Protein AF-0000000067868460 (afdb_homodimer)

Radius of gyration: 20.47 Å; Cα contacts (8 Å, |Δi|>4): 185; chains: 2; bounding box: 35×65×35 Å

pLDDT: mean 89.03, std 10.51, range [50.59, 97.81]

Sequence (168 aa):
MKSDLLSIPGIGRTFVKDFARIGIHSISDLVGQDPSALYQSLCEVNAAEAHATSKNYLYVFRMAVYYANGGRDSTKLKWHVWKDMKSDLLSIPGIGRTFVKDFARIGIHSISDLVGQDPSALYQSLCEVNAAEAHATSKNYLYVFRMAVYYANGGRDSTKLKWHVWKD

Foldseek 3Di:
DDQQQCVDPPDDPVNCVLLVLLPDRHPVVPPPDDPVVSVVSSVVSVVVVVCVVPVLVVLVVVLVVCVVVPHDPPVSNDSVVSPD/DDQQQCVDPPDDPVNCVLLVLLPDRHPVSPPPDDPVVSVVSSVVSVVVVVCVVPVLVVLVVVLVVCVVVPHDPPVSNDSVVSPD

Nearest PDB structures (foldseek):
  4f93-assembly1_B  TM=7.916E-01  e=2.821E+00  Homo sapiens
  5v90-assembly2_A  TM=2.943E-01  e=8.681E+00  Homo sapiens
  4f93-assembly1_B  TM=7.921E-01  e=3.878E+00  Homo sapiens

InterPro domains:
  IPR021725 Pathogenicity locus [PF11731] (4-84)

Secondary structure (DSSP, 8-state):
---GGGGSTT--HHHHHHHHHTT--SGGGGTT--HHHHHHHHHHHHHHHHHHT-THHHHHHHHHHHHHTT---GGGSSGGGG--/---GGGGSTT--HHHHHHHHHTT--SGGGGTT--HHHHHHHHHHHHHHHHHHT-THHHHHHHHHHHHHTT---GGGSSGGGG--

Organism: Synechococcus elongatus (strain ATCC 33912 / PCC 7942 / FACHB-805) (NCBI:txid1140)

Solvent-accessible surface area (backbone atoms only — not comparable to full-atom values): 9337 Å² total; per-residue (Å²): 131,82,54,65,44,56,72,42,71,91,37,46,70,69,51,50,56,55,36,45,76,67,72,34,70,38,46,76,64,32,41,88,54,55,32,67,57,54,39,50,49,46,50,50,54,47,47,54,57,46,52,72,61,30,81,62,45,39,19,41,35,45,29,50,26,41,40,42,66,67,50,76,56,72,78,53,55,36,40,75,68,54,53,130,132,84,56,66,44,55,71,42,72,90,37,46,70,69,51,51,56,55,36,44,77,66,72,32,70,40,47,74,63,32,42,88,54,53,32,68,57,54,39,49,50,46,49,49,54,46,48,52,58,44,51,72,59,32,82,61,43,40,18,40,33,44,31,49,26,40,42,44,67,66,50,73,57,73,79,54,54,36,39,73,69,55,54,129

Structure (mmCIF, N/CA/C/O backbone):
data_AF-0000000067868460-model_v1
#
loop_
_entity.id
_entity.type
_entity.pdbx_description
1 polymer 'Pathogenicity locus'
#
loop_
_atom_site.group_PDB
_atom_site.id
_atom_site.type_symbol
_atom_site.label_atom_id
_atom_site.label_alt_id
_atom_site.label_comp_id
_atom_site.label_asym_id
_atom_site.label_entity_id
_atom_site.label_seq_id
_atom_site.pdbx_PDB_ins_code
_atom_site.Cartn_x
_atom_site.Cartn_y
_atom_site.Cartn_z
_atom_site.occupancy
_atom_site.B_iso_or_equiv
_atom_site.auth_seq_id
_atom_site.auth_comp_id
_atom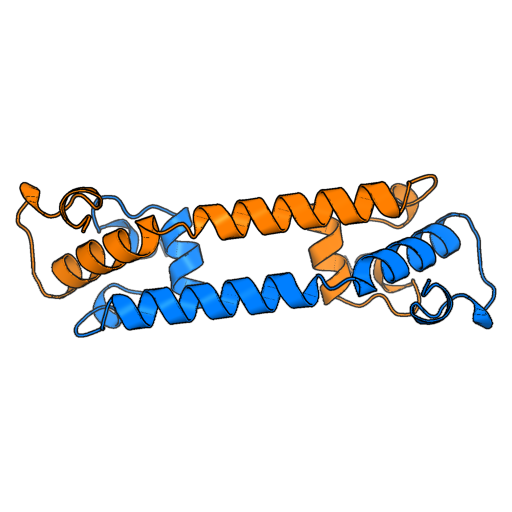_site.auth_asym_id
_atom_site.auth_atom_id
_atom_site.pdbx_PDB_model_num
ATOM 1 N N . MET A 1 1 ? -19.938 9.461 6.559 1 50.59 1 MET A N 1
ATOM 2 C CA . MET A 1 1 ? -19.688 10.891 6.762 1 50.59 1 MET A CA 1
ATOM 3 C C . MET A 1 1 ? -18.375 11.312 6.098 1 50.59 1 MET A C 1
ATOM 5 O O . MET A 1 1 ? -17.406 10.555 6.09 1 50.59 1 MET A O 1
ATOM 9 N N . LYS A 1 2 ? -18.328 12.352 5.262 1 70.38 2 LYS A N 1
ATOM 10 C CA . LYS A 1 2 ? -17.141 12.812 4.555 1 70.38 2 LYS A CA 1
ATOM 11 C C . LYS A 1 2 ? -16.078 13.328 5.527 1 70.38 2 LYS A C 1
ATOM 13 O O . LYS A 1 2 ? -16.406 14.031 6.488 1 70.38 2 LYS A O 1
ATOM 18 N N . SER A 1 3 ? -14.852 12.859 5.543 1 86.12 3 SER A N 1
ATOM 19 C CA . SER A 1 3 ? -13.766 13.258 6.434 1 86.12 3 SER A CA 1
ATOM 20 C C . SER A 1 3 ? -13.531 14.766 6.387 1 86.12 3 SER A C 1
ATOM 22 O O . SER A 1 3 ? -13.523 15.359 5.309 1 86.12 3 SER A O 1
ATOM 24 N N . ASP A 1 4 ? -13.57 15.477 7.641 1 95.25 4 ASP A N 1
ATOM 25 C CA . ASP A 1 4 ? -13.297 16.906 7.703 1 95.25 4 ASP A CA 1
ATOM 26 C C . ASP A 1 4 ? -11.93 17.234 7.102 1 95.25 4 ASP A C 1
ATOM 28 O O . ASP A 1 4 ? -11.633 18.391 6.816 1 95.25 4 ASP A O 1
ATOM 32 N N . LEU A 1 5 ? -11.125 16.25 6.926 1 95.75 5 LEU A N 1
ATOM 33 C CA . LEU A 1 5 ? -9.812 16.438 6.312 1 95.75 5 LEU A CA 1
ATOM 34 C C . LEU A 1 5 ? -9.953 17 4.898 1 95.75 5 LEU A C 1
ATOM 36 O O . LEU A 1 5 ? -9.07 17.703 4.414 1 95.75 5 LEU A O 1
ATOM 40 N N . LEU A 1 6 ? -11.055 16.797 4.27 1 95.44 6 LEU A N 1
ATOM 41 C CA . LEU A 1 6 ? -11.297 17.219 2.896 1 95.44 6 LEU A CA 1
ATOM 42 C C . LEU A 1 6 ? -11.477 18.734 2.816 1 95.44 6 LEU A C 1
ATOM 44 O O . LEU A 1 6 ? -11.43 19.312 1.729 1 95.44 6 LEU A O 1
ATOM 48 N N . SER A 1 7 ? -11.664 19.328 3.939 1 94.38 7 SER A N 1
ATOM 49 C CA . SER A 1 7 ? -11.812 20.781 3.965 1 94.38 7 SER A CA 1
ATOM 50 C C . SER A 1 7 ? -10.469 21.484 3.822 1 94.38 7 SER A C 1
ATOM 52 O O . SER A 1 7 ? -10.406 22.688 3.545 1 94.38 7 SER A O 1
ATOM 54 N N . ILE A 1 8 ? -9.398 20.797 4.121 1 94.38 8 ILE A N 1
ATOM 55 C CA . ILE A 1 8 ? -8.07 21.375 3.955 1 94.38 8 ILE A CA 1
ATOM 56 C C . ILE A 1 8 ? -7.746 21.5 2.467 1 94.38 8 ILE A C 1
ATOM 58 O O . ILE A 1 8 ? -7.805 20.516 1.723 1 94.38 8 ILE A O 1
ATOM 62 N N . PRO A 1 9 ? -7.402 22.688 2.105 1 92.56 9 PRO A N 1
ATOM 63 C CA . PRO A 1 9 ? -7.051 22.859 0.694 1 92.56 9 PRO A CA 1
ATOM 64 C C . PRO A 1 9 ? -5.926 21.922 0.249 1 92.56 9 PRO A C 1
ATOM 66 O O . PRO A 1 9 ? -4.914 21.797 0.945 1 92.56 9 PRO A O 1
ATOM 69 N N . GLY A 1 10 ? -6.176 21.25 -0.882 1 89.25 10 GLY A N 1
ATOM 70 C CA . GLY A 1 10 ? -5.137 20.391 -1.435 1 89.25 10 GLY A CA 1
ATOM 71 C C . GLY A 1 10 ? -5.211 18.953 -0.933 1 89.25 10 GLY A C 1
ATOM 72 O O . GLY A 1 10 ? -4.523 18.078 -1.451 1 89.25 10 GLY A O 1
ATOM 73 N N . ILE A 1 11 ? -5.941 18.781 0.1 1 93.19 11 ILE A N 1
ATOM 74 C CA . ILE A 1 11 ? -6.098 17.422 0.636 1 93.19 11 ILE A CA 1
ATOM 75 C C . ILE A 1 11 ? -7.328 16.766 0.016 1 93.19 11 ILE A C 1
ATOM 77 O O . ILE A 1 11 ? -8.461 17.172 0.275 1 93.19 11 ILE A O 1
ATOM 81 N N . GLY A 1 12 ? -7.047 15.859 -0.786 1 90.69 12 GLY A N 1
ATOM 82 C CA . GLY A 1 12 ? -8.117 15.086 -1.382 1 90.69 12 GLY A CA 1
ATOM 83 C C . GLY A 1 12 ? -8.281 13.711 -0.762 1 90.69 12 GLY A C 1
ATOM 84 O O . GLY A 1 12 ? -7.668 13.414 0.268 1 90.69 12 GLY A O 1
ATOM 85 N N . ARG A 1 13 ? -9.023 12.883 -1.446 1 89.94 13 ARG A N 1
ATOM 86 C CA . ARG A 1 13 ? -9.391 11.57 -0.94 1 89.94 13 ARG A CA 1
ATOM 87 C C . ARG A 1 13 ? -8.164 10.672 -0.795 1 89.94 13 ARG A C 1
ATOM 89 O O . ARG A 1 13 ? -8.07 9.883 0.147 1 89.94 13 ARG A O 1
ATOM 96 N N . THR A 1 14 ? -7.23 10.844 -1.686 1 84.5 14 THR A N 1
ATOM 97 C CA . THR A 1 14 ? -6.012 10.047 -1.646 1 84.5 14 THR A CA 1
ATOM 98 C C . THR A 1 14 ? -5.238 10.305 -0.356 1 84.5 14 THR A C 1
ATOM 100 O O . THR A 1 14 ? -4.82 9.359 0.321 1 84.5 14 THR A O 1
ATOM 103 N N . PHE A 1 15 ? -5.148 11.562 -0.029 1 89.19 15 PHE A N 1
ATOM 104 C CA . PHE A 1 15 ? -4.426 11.922 1.187 1 89.19 15 PHE A CA 1
ATOM 105 C C . PHE A 1 15 ? -5.184 11.461 2.424 1 89.19 15 PHE A C 1
ATOM 107 O O . PHE A 1 15 ? -4.582 10.977 3.387 1 89.19 15 PHE A O 1
ATOM 114 N N . VAL A 1 16 ? -6.484 11.539 2.299 1 91.44 16 VAL A N 1
ATOM 115 C CA . VAL A 1 16 ? -7.316 11.125 3.428 1 91.44 16 VAL A CA 1
ATOM 116 C C . VAL A 1 16 ? -7.109 9.633 3.701 1 91.44 16 VAL A C 1
ATOM 118 O O . VAL A 1 16 ? -6.961 9.227 4.855 1 91.44 16 VAL A O 1
ATOM 121 N N . LYS A 1 17 ? -7.027 8.883 2.732 1 88.38 17 LYS A N 1
ATOM 122 C CA . LYS A 1 17 ? -6.785 7.449 2.879 1 88.38 17 LYS A CA 1
ATOM 123 C C . LYS A 1 17 ? -5.406 7.188 3.48 1 88.38 17 LYS A C 1
ATOM 125 O O . LYS A 1 17 ? -5.266 6.363 4.387 1 88.38 17 LYS A O 1
ATOM 130 N N . ASP A 1 18 ? -4.438 7.918 3.02 1 87.38 18 ASP A N 1
ATOM 131 C CA . ASP A 1 18 ? -3.074 7.727 3.508 1 87.38 18 ASP A CA 1
ATOM 132 C C . ASP A 1 18 ? -2.947 8.164 4.965 1 87.38 18 ASP A C 1
ATOM 134 O O . ASP A 1 18 ? -2.271 7.512 5.762 1 87.38 18 ASP A O 1
ATOM 138 N N . PHE A 1 19 ? -3.629 9.25 5.262 1 92.94 19 PHE A N 1
ATOM 139 C CA . PHE A 1 19 ? -3.623 9.742 6.633 1 92.94 19 PHE A CA 1
ATOM 140 C C . PHE A 1 19 ? -4.23 8.711 7.578 1 92.94 19 PHE A C 1
ATOM 142 O O . PHE A 1 19 ? -3.711 8.477 8.672 1 92.94 19 PHE A O 1
ATOM 149 N N . ALA A 1 20 ? -5.234 8.031 7.121 1 93.5 20 ALA A N 1
ATOM 150 C CA . ALA A 1 20 ? -5.914 7.039 7.945 1 93.5 20 ALA A CA 1
ATOM 151 C C . ALA A 1 20 ? -4.984 5.883 8.289 1 93.5 20 ALA A C 1
ATOM 153 O O . ALA A 1 20 ? -5.074 5.305 9.375 1 93.5 20 ALA A O 1
ATOM 154 N N . ARG A 1 21 ? -4.078 5.609 7.441 1 88.19 21 ARG A N 1
ATOM 155 C CA . ARG A 1 21 ? -3.16 4.496 7.652 1 88.19 21 ARG A CA 1
ATOM 156 C C . ARG A 1 21 ? -2.215 4.777 8.812 1 88.19 21 ARG A C 1
ATOM 158 O O . ARG A 1 21 ? -1.635 3.852 9.391 1 88.19 21 ARG A O 1
ATOM 165 N N . ILE A 1 22 ? -2.09 6.023 9.078 1 93.44 22 ILE A N 1
ATOM 166 C CA . ILE A 1 22 ? -1.196 6.355 10.188 1 93.44 22 ILE A CA 1
ATOM 167 C C . ILE A 1 22 ? -2.004 6.934 11.344 1 93.44 22 ILE A C 1
ATOM 169 O O . ILE A 1 22 ? -1.458 7.637 12.195 1 93.44 22 ILE A O 1
ATOM 173 N N . GLY A 1 23 ? -3.271 6.758 11.312 1 95.75 23 GLY A N 1
ATOM 174 C CA . GLY A 1 23 ? -4.102 7.051 12.469 1 95.75 23 GLY A CA 1
ATOM 175 C C . GLY A 1 23 ? -4.68 8.453 12.453 1 95.75 23 GLY A C 1
ATOM 176 O O . GLY A 1 23 ? -5.148 8.945 13.484 1 95.75 23 GLY A O 1
ATOM 177 N N . ILE A 1 24 ? -4.602 9.156 11.359 1 97 24 ILE A N 1
ATOM 178 C CA . ILE A 1 24 ? -5.172 10.492 11.242 1 97 24 ILE A CA 1
ATOM 179 C C . ILE A 1 24 ? -6.527 10.414 10.547 1 97 24 ILE A C 1
ATOM 181 O O . ILE A 1 24 ? -6.613 10.062 9.367 1 97 24 ILE A O 1
ATOM 185 N N . HIS A 1 25 ? -7.594 10.844 11.273 1 97 25 HIS A N 1
ATOM 186 C CA . HIS A 1 25 ? -8.938 10.703 10.727 1 97 25 HIS A CA 1
ATOM 187 C C . HIS A 1 25 ? -9.656 12.047 10.664 1 97 25 HIS A C 1
ATOM 189 O O . HIS A 1 25 ? -10.68 12.172 10 1 97 25 HIS A O 1
ATOM 195 N N . SER A 1 26 ? -9.047 13.023 11.406 1 97 26 SER A N 1
ATOM 196 C CA . SER A 1 26 ? -9.641 14.352 11.477 1 97 26 SER A CA 1
ATOM 197 C C . SER A 1 26 ? -8.578 15.43 11.586 1 97 26 SER A C 1
ATOM 199 O O . SER A 1 26 ? -7.406 15.133 11.844 1 97 26 SER A O 1
ATOM 201 N N . ILE A 1 27 ? -9.062 16.672 11.391 1 97.31 27 ILE A N 1
ATOM 202 C CA . ILE A 1 27 ? -8.172 17.812 11.516 1 97.31 27 ILE A CA 1
ATOM 203 C C . ILE A 1 27 ? -7.621 17.891 12.938 1 97.31 27 ILE A C 1
ATOM 205 O O . ILE A 1 27 ? -6.457 18.219 13.148 1 97.31 27 ILE A O 1
ATOM 209 N N . SER A 1 28 ? -8.391 17.547 13.898 1 97.44 28 SER A N 1
ATOM 210 C CA . SER A 1 28 ? -7.969 17.578 15.289 1 97.44 28 SER A CA 1
ATOM 211 C C . SER A 1 28 ? -6.777 16.656 15.531 1 97.44 28 SER A C 1
ATOM 213 O O . SER A 1 28 ? -5.934 16.938 16.391 1 97.44 28 SER A O 1
ATOM 215 N N . ASP A 1 29 ? -6.676 15.586 14.773 1 97.69 29 ASP A N 1
ATOM 216 C CA . ASP A 1 29 ? -5.582 14.633 14.922 1 97.69 29 ASP A CA 1
ATOM 217 C C . ASP A 1 29 ? -4.262 15.234 14.445 1 97.69 29 ASP A C 1
ATOM 219 O O . ASP A 1 29 ? -3.186 14.734 14.781 1 97.69 29 ASP A O 1
ATOM 223 N N . LEU A 1 30 ? -4.305 16.266 13.664 1 97.81 30 LEU A N 1
ATOM 224 C CA . LEU A 1 30 ? -3.125 16.875 13.07 1 97.81 30 LEU A CA 1
ATOM 225 C C . LEU A 1 30 ? -2.572 17.969 13.969 1 97.81 30 LEU A C 1
ATOM 227 O O . LEU A 1 30 ? -1.425 18.391 13.805 1 97.81 30 LEU A O 1
ATOM 231 N N . VAL A 1 31 ? -3.422 18.531 14.859 1 97.75 31 VAL A N 1
ATOM 232 C CA . VAL A 1 31 ? -3.035 19.672 15.68 1 97.75 31 VAL A CA 1
ATOM 233 C C . VAL A 1 31 ? -1.82 19.312 16.531 1 97.75 31 VAL A C 1
ATOM 235 O O . VAL A 1 31 ? -1.822 18.281 17.219 1 97.75 31 VAL A O 1
ATOM 238 N N . GLY A 1 32 ? -0.809 20.047 16.453 1 97.19 32 GLY A N 1
ATOM 239 C CA . GLY A 1 32 ? 0.367 19.891 17.297 1 97.19 32 GLY A CA 1
ATOM 240 C C . GLY A 1 32 ? 1.28 18.766 16.844 1 97.19 32 GLY A C 1
ATOM 241 O O . GLY A 1 32 ? 2.303 18.5 17.469 1 97.19 32 GLY A O 1
ATOM 242 N N . GLN A 1 33 ? 0.947 18.125 15.781 1 97.38 33 GLN A N 1
ATOM 243 C CA . GLN A 1 33 ? 1.773 17.031 15.289 1 97.38 33 GLN A CA 1
ATOM 244 C C . GLN A 1 33 ? 3.023 17.547 14.586 1 97.38 33 GLN A C 1
ATOM 246 O O . GLN A 1 33 ? 3.051 18.688 14.125 1 97.3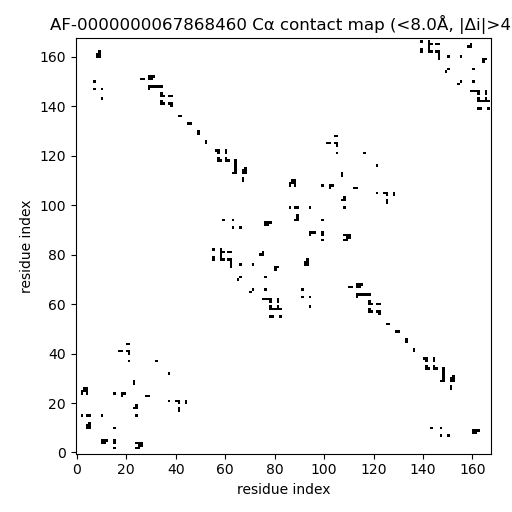8 33 GLN A O 1
ATOM 251 N N . ASP A 1 34 ? 4.039 16.672 14.602 1 97.31 34 ASP A N 1
ATOM 252 C CA . ASP A 1 34 ? 5.262 16.922 13.852 1 97.31 34 ASP A CA 1
ATOM 253 C C . ASP A 1 34 ? 5.168 16.344 12.438 1 97.31 34 ASP A C 1
ATOM 255 O O . ASP A 1 34 ? 5.125 15.125 12.266 1 97.31 34 ASP A O 1
ATOM 259 N N . PRO A 1 35 ? 5.227 17.234 11.469 1 95.38 35 PRO A N 1
ATOM 260 C CA . PRO A 1 35 ? 5.082 16.75 10.094 1 95.38 35 PRO A CA 1
ATOM 261 C C . PRO A 1 35 ? 6.125 15.695 9.727 1 95.38 35 PRO A C 1
ATOM 263 O O . PRO A 1 35 ? 5.82 14.742 9 1 95.38 35 PRO A O 1
ATOM 266 N N . SER A 1 36 ? 7.367 15.891 10.234 1 93.12 36 SER A N 1
ATOM 267 C CA . SER A 1 36 ? 8.422 14.93 9.938 1 93.12 36 SER A CA 1
ATOM 268 C C . SER A 1 36 ? 8.109 13.562 10.539 1 93.12 36 SER A C 1
ATOM 270 O O . SER A 1 36 ? 8.352 12.531 9.906 1 93.12 36 SER A O 1
ATOM 272 N N . ALA A 1 37 ? 7.586 13.586 11.648 1 95 37 ALA A N 1
ATOM 273 C CA . ALA A 1 37 ? 7.215 12.336 12.305 1 95 37 ALA A CA 1
ATOM 274 C C . ALA A 1 37 ? 6.078 11.641 11.562 1 95 37 ALA A C 1
ATOM 276 O O . ALA A 1 37 ? 6.086 10.414 11.406 1 95 37 ALA A O 1
ATOM 277 N N . LEU A 1 38 ? 5.102 12.414 11.18 1 94.44 38 LEU A N 1
ATOM 278 C CA . LEU A 1 38 ? 3.982 11.867 10.414 1 94.44 38 LEU A CA 1
ATOM 279 C C . LEU A 1 38 ? 4.469 11.234 9.117 1 94.44 38 LEU A C 1
ATOM 281 O O . LEU A 1 38 ? 4.062 10.125 8.766 1 94.44 38 LEU A O 1
ATOM 285 N N . TY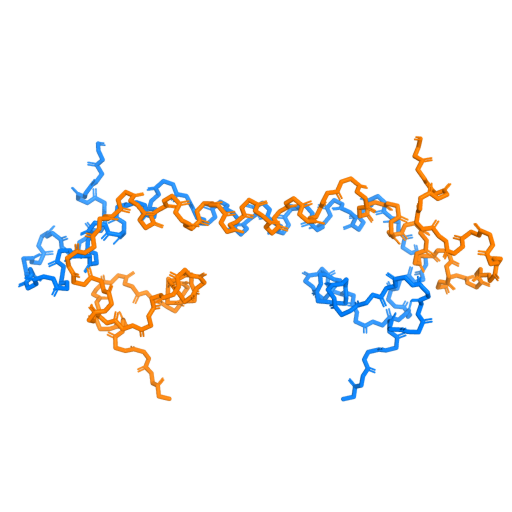R A 1 39 ? 5.34 11.961 8.398 1 91.56 39 TYR A N 1
ATOM 286 C CA . TYR A 1 39 ? 5.906 11.469 7.148 1 91.56 39 TYR A CA 1
ATOM 287 C C . TYR A 1 39 ? 6.664 10.164 7.367 1 91.56 39 TYR A C 1
ATOM 289 O O . TYR A 1 39 ? 6.504 9.203 6.602 1 91.56 39 TYR A O 1
ATOM 297 N N . GLN A 1 40 ? 7.43 10.117 8.422 1 89.5 40 GLN A N 1
ATOM 298 C CA . GLN A 1 40 ? 8.195 8.906 8.727 1 89.5 40 GLN A CA 1
ATOM 299 C C . GLN A 1 40 ? 7.27 7.73 9.016 1 89.5 40 GLN A C 1
ATOM 301 O O . GLN A 1 40 ? 7.523 6.609 8.578 1 89.5 40 GLN A O 1
ATOM 306 N N . SER A 1 41 ? 6.246 8.008 9.797 1 90.69 41 SER A N 1
ATOM 307 C CA . SER A 1 41 ? 5.277 6.957 10.102 1 90.69 41 SER A CA 1
ATOM 308 C C . SER A 1 41 ? 4.664 6.383 8.828 1 90.69 41 SER A C 1
ATOM 310 O O . SER A 1 41 ? 4.516 5.168 8.703 1 90.69 41 SER A O 1
ATOM 312 N N . LEU A 1 42 ? 4.332 7.266 7.902 1 89.06 42 LEU A N 1
ATOM 313 C CA . LEU A 1 42 ? 3.74 6.82 6.648 1 89.06 42 LEU A CA 1
ATOM 314 C C . LEU A 1 42 ? 4.73 5.98 5.848 1 89.06 42 LEU A C 1
ATOM 316 O O . LEU A 1 42 ? 4.355 4.953 5.273 1 89.06 42 LEU A O 1
ATOM 320 N N . CYS A 1 43 ? 5.988 6.418 5.84 1 83.75 43 CYS A N 1
ATOM 321 C CA . CYS A 1 43 ? 7.027 5.664 5.152 1 83.75 43 CYS A CA 1
ATOM 322 C C . CYS A 1 43 ? 7.172 4.266 5.738 1 83.75 43 CYS A C 1
ATOM 324 O O . CYS A 1 43 ? 7.348 3.295 5.004 1 83.75 43 CYS A O 1
ATOM 326 N N . GLU A 1 44 ? 7.129 4.188 6.949 1 84 44 GLU A N 1
ATOM 327 C CA . GLU A 1 44 ? 7.273 2.902 7.625 1 84 44 GLU A CA 1
ATOM 328 C C . GLU A 1 44 ? 6.117 1.966 7.281 1 84 44 GLU A C 1
ATOM 330 O O . GLU A 1 44 ? 6.328 0.774 7.047 1 84 44 GLU A O 1
ATOM 335 N N . VAL A 1 45 ? 4.957 2.516 7.344 1 82.12 45 VAL A N 1
ATOM 336 C CA . VAL A 1 45 ? 3.785 1.713 7.012 1 82.12 45 VAL A CA 1
ATOM 337 C C . VAL A 1 45 ? 3.893 1.214 5.57 1 82.12 45 VAL A C 1
ATOM 339 O O . VAL A 1 45 ? 3.617 0.045 5.293 1 82.12 45 VAL A O 1
ATOM 342 N N . ASN A 1 46 ? 4.328 2.121 4.672 1 79.12 46 ASN A N 1
ATOM 343 C CA . ASN A 1 46 ? 4.512 1.741 3.273 1 79.12 46 ASN A CA 1
ATOM 344 C C . ASN A 1 46 ? 5.547 0.627 3.129 1 79.12 46 ASN A C 1
ATOM 346 O O . ASN A 1 46 ? 5.344 -0.317 2.365 1 79.12 46 ASN A O 1
ATOM 350 N N . ALA A 1 47 ? 6.648 0.841 3.818 1 74.31 47 ALA A N 1
ATOM 351 C CA . ALA A 1 47 ? 7.73 -0.139 3.76 1 74.31 47 ALA A CA 1
ATOM 352 C C . ALA A 1 47 ? 7.27 -1.497 4.281 1 74.31 47 ALA A C 1
ATOM 354 O O . ALA A 1 47 ? 7.613 -2.537 3.715 1 74.31 47 ALA A O 1
ATOM 355 N N . ALA A 1 48 ? 6.551 -1.487 5.293 1 73.12 48 ALA A N 1
ATOM 356 C CA . ALA A 1 48 ? 6.047 -2.723 5.883 1 73.12 48 ALA A CA 1
ATOM 357 C C . ALA A 1 48 ? 5.117 -3.453 4.918 1 73.12 48 ALA A C 1
ATOM 359 O O . ALA A 1 48 ? 5.184 -4.68 4.793 1 73.12 48 ALA A O 1
ATOM 360 N N . GLU A 1 49 ? 4.363 -2.73 4.273 1 69.75 49 GLU A N 1
ATOM 361 C CA . GLU A 1 49 ? 3.441 -3.326 3.311 1 69.75 49 GLU A CA 1
ATOM 362 C C . GLU A 1 49 ? 4.191 -3.889 2.105 1 69.75 49 GLU A C 1
ATOM 364 O O . GLU A 1 49 ? 3.834 -4.949 1.585 1 69.75 49 GLU A O 1
ATOM 369 N N . ALA A 1 50 ? 5.207 -3.068 1.706 1 67 50 ALA A N 1
ATOM 370 C CA . ALA A 1 50 ? 6.035 -3.516 0.587 1 67 50 ALA A CA 1
ATOM 371 C C . ALA A 1 50 ? 6.809 -4.777 0.947 1 67 50 ALA A C 1
ATOM 373 O O . ALA A 1 50 ? 6.957 -5.68 0.119 1 67 50 ALA A O 1
ATOM 374 N N . HIS A 1 51 ? 7.438 -4.762 2.078 1 61.84 51 HIS A N 1
ATOM 375 C CA . HIS A 1 51 ? 8.188 -5.926 2.539 1 61.84 51 HIS A CA 1
ATOM 376 C C . HIS A 1 51 ? 7.309 -7.168 2.578 1 61.84 51 HIS A C 1
ATOM 378 O O . HIS A 1 51 ? 7.785 -8.281 2.318 1 61.84 51 HIS A O 1
ATOM 384 N N . ALA A 1 52 ? 6.199 -6.922 3.033 1 56.38 52 ALA A N 1
ATOM 385 C CA . ALA A 1 52 ? 5.336 -8.102 3.051 1 56.38 52 ALA A CA 1
ATOM 386 C C . ALA A 1 52 ? 5.223 -8.719 1.66 1 56.38 52 ALA A C 1
ATOM 388 O O . ALA A 1 52 ? 4.988 -9.922 1.525 1 56.38 52 ALA A O 1
ATOM 389 N N . THR A 1 53 ? 5.445 -7.742 0.632 1 60.16 53 THR A N 1
ATOM 390 C CA . THR A 1 53 ? 5.516 -8.281 -0.722 1 60.16 53 THR A CA 1
ATOM 391 C C . THR A 1 53 ? 6.918 -8.805 -1.022 1 60.16 53 THR A C 1
ATOM 393 O O . THR A 1 53 ? 7.438 -8.609 -2.125 1 60.16 53 THR A O 1
ATOM 396 N N . SER A 1 54 ? 7.559 -9.352 -0.141 1 67 54 SER A N 1
ATOM 397 C CA . SER A 1 54 ? 8.875 -9.977 -0.128 1 67 54 SER A CA 1
ATOM 398 C C . SER A 1 54 ? 9.016 -10.992 -1.253 1 67 54 SER A C 1
ATOM 400 O O . SER A 1 54 ? 8.023 -11.375 -1.876 1 67 54 SER A O 1
ATOM 402 N N . LYS A 1 55 ? 10.359 -11.367 -1.643 1 70.44 55 LYS A N 1
ATOM 403 C CA . LYS A 1 55 ? 10.734 -12.398 -2.604 1 70.44 55 LYS A CA 1
ATOM 404 C C . LYS A 1 55 ? 9.898 -13.664 -2.408 1 70.44 55 LYS A C 1
ATOM 406 O O . LYS A 1 55 ? 9.656 -14.406 -3.361 1 70.44 55 LYS A O 1
ATOM 411 N N . ASN A 1 56 ? 9.227 -13.633 -1.279 1 83 56 ASN A N 1
ATOM 412 C CA . ASN A 1 56 ? 8.469 -14.852 -1.028 1 83 56 ASN A CA 1
ATOM 413 C C . ASN A 1 56 ? 7.184 -14.891 -1.857 1 83 56 ASN A C 1
ATOM 415 O O . ASN A 1 56 ? 6.613 -15.961 -2.074 1 83 56 ASN A O 1
ATOM 419 N N . TYR A 1 57 ? 6.918 -13.727 -2.438 1 89.44 57 TYR A N 1
ATOM 420 C CA . TYR A 1 57 ? 5.68 -13.664 -3.211 1 89.44 57 TYR A CA 1
ATOM 421 C C . TYR A 1 57 ? 5.84 -14.383 -4.547 1 89.44 57 TYR A C 1
ATOM 423 O O . TYR A 1 57 ? 4.883 -14.977 -5.059 1 89.44 57 TYR A O 1
ATOM 431 N N . LEU A 1 58 ? 7.059 -14.281 -5.02 1 90.56 58 LEU A N 1
ATOM 432 C CA . LEU A 1 58 ? 7.301 -15.047 -6.242 1 90.56 58 LEU A CA 1
ATOM 433 C C . LEU A 1 58 ? 7.023 -16.531 -6.023 1 90.56 58 LEU A C 1
ATOM 435 O O . LEU A 1 58 ? 6.336 -17.156 -6.828 1 90.56 58 LEU A O 1
ATOM 439 N N . TYR A 1 59 ? 7.438 -17.031 -4.953 1 93.31 59 TYR A N 1
ATOM 440 C CA . TYR A 1 59 ? 7.273 -18.453 -4.645 1 93.31 59 TYR A CA 1
ATOM 441 C C . TYR A 1 59 ? 5.812 -18.781 -4.367 1 93.31 59 TYR A 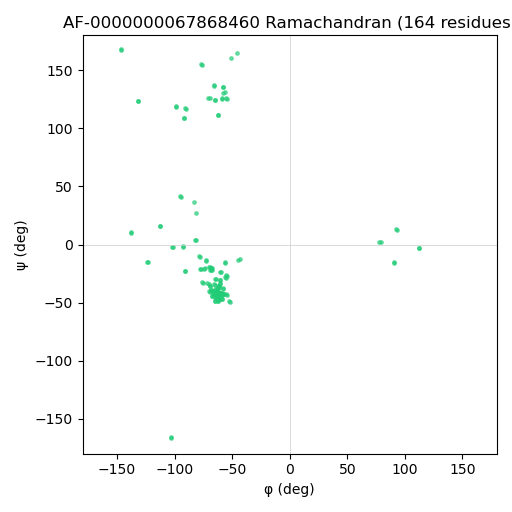C 1
ATOM 443 O O . TYR A 1 59 ? 5.328 -19.859 -4.738 1 93.31 59 TYR A O 1
ATOM 451 N N . VAL A 1 60 ? 5.156 -17.859 -3.801 1 93.44 60 VAL A N 1
ATOM 452 C CA . VAL A 1 60 ? 3.725 -18.016 -3.562 1 93.44 60 VAL A CA 1
ATOM 453 C C . VAL A 1 60 ? 2.98 -18.062 -4.895 1 93.44 60 VAL A C 1
ATOM 455 O O . VAL A 1 60 ? 2.098 -18.906 -5.094 1 93.44 60 VAL A O 1
ATOM 458 N N . PHE A 1 61 ? 3.422 -17.203 -5.785 1 95 61 PHE A N 1
ATOM 459 C CA . PHE A 1 61 ? 2.814 -17.203 -7.109 1 95 61 PHE A CA 1
ATOM 460 C C . PHE A 1 61 ? 3.08 -18.531 -7.824 1 95 61 PHE A C 1
ATOM 462 O O . PHE A 1 61 ? 2.189 -19.078 -8.477 1 95 61 PHE A O 1
ATOM 469 N N . ARG A 1 62 ? 4.25 -19 -7.676 1 95.94 62 ARG A N 1
ATOM 470 C CA . ARG A 1 62 ? 4.582 -20.281 -8.305 1 95.94 62 ARG A CA 1
ATOM 471 C C . ARG A 1 62 ? 3.707 -21.406 -7.762 1 95.94 62 ARG A C 1
ATOM 473 O O . ARG A 1 62 ? 3.162 -22.203 -8.531 1 95.94 62 ARG A O 1
ATOM 480 N N . MET A 1 63 ? 3.551 -21.422 -6.496 1 96.56 63 MET A N 1
ATOM 481 C CA . MET A 1 63 ? 2.699 -22.422 -5.855 1 96.56 63 MET A CA 1
ATOM 482 C C . MET A 1 63 ? 1.253 -22.281 -6.312 1 96.56 63 MET A C 1
ATOM 484 O O . MET A 1 63 ? 0.609 -23.266 -6.672 1 96.56 63 MET A O 1
ATOM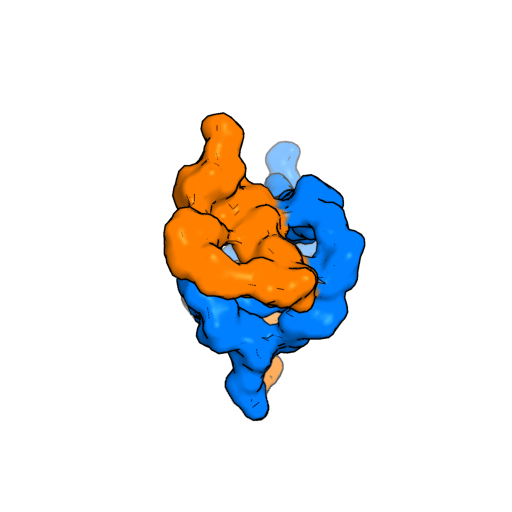 488 N N . ALA A 1 64 ? 0.731 -21.109 -6.281 1 97 64 ALA A N 1
ATOM 489 C CA . ALA A 1 64 ? -0.666 -20.844 -6.613 1 97 64 ALA A CA 1
ATOM 490 C C . ALA A 1 64 ? -0.968 -21.219 -8.062 1 97 64 ALA A C 1
ATOM 492 O O . ALA A 1 64 ? -2.008 -21.812 -8.352 1 97 64 ALA A O 1
ATOM 493 N N . VAL A 1 65 ? -0.037 -20.828 -8.922 1 97.56 65 VAL A N 1
ATOM 494 C CA . VAL A 1 65 ? -0.22 -21.172 -10.328 1 97.56 65 VAL A CA 1
ATOM 495 C C . VAL A 1 65 ? -0.152 -22.688 -10.516 1 97.56 65 VAL A C 1
ATOM 497 O O . VAL A 1 65 ? -0.92 -23.25 -11.297 1 97.56 65 VAL A O 1
ATOM 500 N N . TYR A 1 66 ? 0.792 -23.297 -9.867 1 97.62 66 TYR A N 1
ATOM 501 C CA . TYR A 1 66 ? 0.856 -24.75 -9.883 1 97.62 66 TYR A CA 1
ATOM 502 C C . TYR A 1 66 ? -0.484 -25.359 -9.484 1 97.62 66 TYR A C 1
ATOM 504 O O . TYR A 1 66 ? -1.01 -26.234 -10.188 1 97.62 66 TYR A O 1
ATOM 512 N N . TYR A 1 67 ? -1.035 -24.906 -8.406 1 97.38 67 TYR A N 1
ATOM 513 C CA . TYR A 1 67 ? -2.328 -25.375 -7.922 1 97.38 67 TYR A CA 1
ATOM 514 C C . TYR A 1 67 ? -3.426 -25.094 -8.945 1 97.38 67 TYR A C 1
ATOM 516 O O . TYR A 1 67 ? -4.254 -25.953 -9.227 1 97.38 67 TYR A O 1
ATOM 524 N N . ALA A 1 68 ? -3.439 -23.953 -9.461 1 97.19 68 ALA A N 1
ATOM 525 C CA . ALA A 1 68 ? -4.465 -23.531 -10.414 1 97.19 68 ALA A CA 1
ATOM 526 C C . ALA A 1 68 ? -4.434 -24.406 -11.664 1 97.19 68 ALA A C 1
ATOM 528 O O . ALA A 1 68 ? -5.477 -24.672 -12.273 1 97.19 68 ALA A O 1
ATOM 529 N N . ASN A 1 69 ? -3.229 -24.766 -12.031 1 97.75 69 ASN A N 1
ATOM 530 C CA . ASN A 1 69 ? -3.062 -25.578 -13.234 1 97.75 69 ASN A CA 1
ATOM 531 C C . ASN A 1 69 ? -3.312 -27.062 -12.961 1 97.75 69 ASN A C 1
ATOM 533 O O . ASN A 1 69 ? -3.07 -27.906 -13.82 1 97.75 69 ASN A O 1
ATOM 537 N N . GLY A 1 70 ? -3.697 -27.375 -11.773 1 96.75 70 GLY A N 1
ATOM 538 C CA . GLY A 1 70 ? -4.137 -28.734 -11.484 1 96.75 70 GLY A CA 1
ATOM 539 C C . GLY A 1 70 ? -3.191 -29.469 -10.555 1 96.75 70 GLY A C 1
ATOM 540 O O . GLY A 1 70 ? -3.434 -30.641 -10.219 1 96.75 70 GLY A O 1
ATOM 541 N N . GLY A 1 71 ? -2.105 -28.781 -10.219 1 96.25 71 GLY A N 1
ATOM 542 C CA . GLY A 1 71 ? -1.184 -29.438 -9.305 1 96.25 71 GLY A CA 1
ATOM 543 C C . GLY A 1 71 ? -1.774 -29.672 -7.93 1 96.25 71 GLY A C 1
ATOM 544 O O . GLY A 1 71 ? -2.5 -28.812 -7.406 1 96.25 71 GLY A O 1
ATOM 545 N N . ARG A 1 72 ? -1.502 -30.938 -7.383 1 95.56 72 ARG A N 1
ATOM 546 C CA . ARG A 1 72 ? -2.061 -31.25 -6.074 1 95.56 72 ARG A CA 1
ATOM 547 C C . ARG A 1 72 ? -1.041 -31.984 -5.207 1 95.56 72 ARG A C 1
ATOM 549 O O . ARG A 1 72 ? -1.398 -32.594 -4.195 1 95.56 72 ARG A O 1
ATOM 556 N N . ASP A 1 73 ? 0.178 -32.031 -5.648 1 95.88 73 ASP A N 1
ATOM 557 C CA . ASP A 1 73 ? 1.229 -32.625 -4.836 1 95.88 73 ASP A CA 1
ATOM 558 C C . ASP A 1 73 ? 1.423 -31.875 -3.529 1 95.88 73 ASP A C 1
ATOM 560 O O . ASP A 1 73 ? 1.869 -30.719 -3.537 1 95.88 73 ASP A O 1
ATOM 564 N N . SER A 1 74 ? 1.062 -32.531 -2.486 1 92.88 74 SER A N 1
ATOM 565 C CA . SER A 1 74 ? 1.089 -31.906 -1.168 1 92.88 74 SER A CA 1
ATOM 566 C C . SER A 1 74 ? 2.479 -31.375 -0.837 1 92.88 74 SER A C 1
ATOM 568 O O . SER A 1 74 ? 2.613 -30.391 -0.105 1 92.88 74 SER A O 1
ATOM 570 N N . THR A 1 75 ? 3.533 -31.969 -1.391 1 93.25 75 THR A N 1
ATOM 571 C CA . THR A 1 75 ? 4.902 -31.547 -1.118 1 93.25 75 THR A CA 1
ATOM 572 C C . THR A 1 75 ? 5.215 -30.234 -1.842 1 93.25 75 THR A C 1
ATOM 574 O O . THR A 1 75 ? 6.125 -29.5 -1.445 1 93.25 75 THR A O 1
ATOM 577 N N . LYS A 1 76 ? 4.457 -29.922 -2.875 1 93.94 76 LYS A N 1
ATOM 578 C CA . LYS A 1 76 ? 4.699 -28.719 -3.676 1 93.94 76 LYS A CA 1
ATOM 579 C C . LYS A 1 76 ? 3.73 -27.609 -3.305 1 93.94 76 LYS A C 1
ATOM 581 O O . LYS A 1 76 ? 3.822 -26.5 -3.834 1 93.94 76 LYS A O 1
ATOM 586 N N . LEU A 1 77 ? 2.855 -27.922 -2.404 1 94 77 LEU A N 1
ATOM 587 C CA . LEU A 1 77 ? 1.895 -26.906 -1.972 1 94 77 LEU A CA 1
ATOM 588 C C . LEU A 1 77 ? 2.387 -26.188 -0.719 1 94 77 LEU A C 1
ATOM 590 O O . LEU A 1 77 ? 1.629 -26.016 0.239 1 94 77 LEU A O 1
ATOM 594 N N . LYS A 1 78 ? 3.631 -25.938 -0.751 1 92.56 78 LYS A N 1
ATOM 595 C CA . LYS A 1 78 ? 4.391 -25.109 0.181 1 92.56 78 LYS A CA 1
ATOM 596 C C . LYS A 1 78 ? 5.285 -24.125 -0.563 1 92.56 78 LYS A C 1
ATOM 598 O O . LYS A 1 78 ? 6.129 -24.531 -1.367 1 92.56 78 LYS A O 1
ATOM 603 N N . TRP A 1 79 ? 5.07 -22.875 -0.235 1 88.31 79 TRP A N 1
ATOM 604 C CA . TRP A 1 79 ? 5.758 -21.859 -1.037 1 88.31 79 TRP A CA 1
ATOM 605 C C . TRP A 1 79 ? 7.273 -22.031 -0.946 1 88.31 79 TRP A C 1
ATOM 607 O O . TRP A 1 79 ? 7.996 -21.719 -1.896 1 88.31 79 TRP A O 1
ATOM 617 N N . HIS A 1 80 ? 7.762 -22.469 0.181 1 89.12 80 HIS A N 1
ATOM 618 C CA . HIS A 1 80 ? 9.211 -22.5 0.383 1 89.12 80 HIS A CA 1
ATOM 619 C C . HIS A 1 80 ? 9.859 -23.547 -0.53 1 89.12 80 HIS A C 1
ATOM 621 O O . HIS A 1 80 ? 11.07 -23.484 -0.767 1 89.12 80 HIS A O 1
ATOM 627 N N . VAL A 1 81 ? 9.102 -24.516 -1.021 1 92.25 81 VAL A N 1
ATOM 628 C CA . VAL A 1 81 ? 9.625 -25.531 -1.932 1 92.25 81 VAL A CA 1
ATOM 629 C C . VAL A 1 81 ? 9.969 -24.891 -3.275 1 92.25 81 VAL A C 1
ATOM 631 O O . VAL A 1 81 ? 10.766 -25.438 -4.043 1 92.25 81 VAL A O 1
ATOM 634 N N . TRP A 1 82 ? 9.422 -23.797 -3.51 1 92.06 82 TRP A N 1
ATOM 635 C CA . TRP A 1 82 ? 9.586 -23.125 -4.797 1 92.06 82 TRP A CA 1
ATOM 636 C C . TRP A 1 82 ? 10.75 -22.141 -4.754 1 92.06 82 TRP A C 1
ATOM 638 O O . TRP A 1 82 ? 11.055 -21.484 -5.754 1 92.06 82 TRP A O 1
ATOM 648 N N . LYS A 1 83 ? 11.328 -22.094 -3.539 1 86.81 83 LYS A N 1
ATOM 649 C CA . LYS A 1 83 ? 12.477 -21.203 -3.393 1 86.81 83 LYS A CA 1
ATOM 650 C C . LYS A 1 83 ? 13.586 -21.562 -4.371 1 86.81 83 LYS A C 1
ATOM 652 O O . LYS A 1 83 ? 13.852 -22.75 -4.602 1 86.81 83 LYS A O 1
ATOM 657 N N . ASP A 1 84 ? 14.07 -20.406 -4.949 1 75.69 84 ASP A N 1
ATOM 658 C CA . ASP A 1 84 ? 15.227 -20.672 -5.801 1 75.69 84 ASP A CA 1
ATOM 659 C C . ASP A 1 84 ? 16.453 -21.047 -4.969 1 75.69 84 ASP A C 1
ATOM 661 O O . ASP A 1 84 ? 16.578 -20.625 -3.818 1 75.69 84 ASP A O 1
ATOM 665 N N . MET B 1 1 ? -19.094 -13.086 -0.552 1 50.66 1 MET B N 1
ATOM 666 C CA . MET B 1 1 ? -18.703 -14.445 -0.909 1 50.66 1 MET B CA 1
ATOM 667 C C . MET B 1 1 ? -17.219 -14.664 -0.693 1 50.66 1 MET B C 1
ATOM 669 O O . MET B 1 1 ? -16.406 -13.766 -0.945 1 50.66 1 MET B O 1
ATOM 673 N N . LYS B 1 2 ? -16.781 -15.672 0.044 1 70.19 2 LYS B N 1
ATOM 674 C CA . LYS B 1 2 ? -15.367 -15.945 0.343 1 70.19 2 LYS B CA 1
ATOM 675 C C . LYS B 1 2 ? -14.594 -16.297 -0.924 1 70.19 2 LYS B C 1
ATOM 677 O O . LYS B 1 2 ? -15.086 -17.047 -1.766 1 70.19 2 LYS B O 1
ATOM 682 N N . SER B 1 3 ? -13.508 -15.641 -1.292 1 86.19 3 SER B N 1
ATOM 683 C CA . SER B 1 3 ? -12.695 -15.875 -2.482 1 86.19 3 SER B CA 1
ATOM 684 C C . SER B 1 3 ? -12.219 -17.328 -2.553 1 86.19 3 SER B C 1
ATOM 686 O O . SER B 1 3 ? -11.789 -17.891 -1.547 1 86.19 3 SER B O 1
ATOM 688 N N . ASP B 1 4 ? -12.516 -18.047 -3.756 1 95.25 4 ASP B N 1
ATOM 689 C CA . ASP B 1 4 ? -12.047 -19.406 -3.941 1 95.25 4 ASP B CA 1
ATOM 690 C C . ASP B 1 4 ? -10.531 -19.5 -3.789 1 95.25 4 ASP B C 1
ATOM 692 O O . ASP B 1 4 ? -9.977 -20.594 -3.639 1 95.25 4 ASP B O 1
ATOM 696 N N . LEU B 1 5 ? -9.883 -18.406 -3.838 1 95.69 5 LEU B N 1
ATOM 697 C CA . LEU B 1 5 ? -8.438 -18.375 -3.652 1 95.69 5 LEU B CA 1
ATOM 698 C C . LEU B 1 5 ? -8.055 -18.906 -2.277 1 95.69 5 LEU B C 1
ATOM 700 O O . LEU B 1 5 ? -6.957 -19.453 -2.102 1 95.69 5 LEU B O 1
ATOM 704 N N . LEU B 1 6 ? -8.938 -18.859 -1.347 1 95.44 6 LEU B N 1
ATOM 705 C CA . LEU B 1 6 ? -8.68 -19.297 0.025 1 95.44 6 LEU B CA 1
ATOM 706 C C . LEU B 1 6 ? -8.586 -20.812 0.112 1 95.44 6 LEU B C 1
ATOM 708 O O . LEU B 1 6 ? -8.109 -21.344 1.116 1 95.44 6 LEU B O 1
ATOM 712 N N . SER B 1 7 ? -8.992 -21.469 -0.915 1 94.31 7 SER B N 1
ATOM 713 C CA . SER B 1 7 ? -8.906 -22.922 -0.936 1 94.31 7 SER B CA 1
ATOM 714 C C . SER B 1 7 ? -7.484 -23.391 -1.227 1 94.31 7 SER B C 1
ATOM 716 O O . SER B 1 7 ? -7.152 -24.562 -1.015 1 94.31 7 SER B O 1
ATOM 718 N N . ILE B 1 8 ? -6.695 -22.547 -1.815 1 94.31 8 ILE B N 1
ATOM 719 C CA . ILE B 1 8 ? -5.305 -22.891 -2.074 1 94.31 8 ILE B CA 1
ATOM 720 C C . ILE B 1 8 ? -4.531 -22.953 -0.759 1 94.31 8 ILE B C 1
ATOM 722 O O . ILE B 1 8 ? -4.52 -21.969 -0.002 1 94.31 8 ILE B O 1
ATOM 726 N N . PRO B 1 9 ? -3.9 -24.047 -0.568 1 92.5 9 PRO B N 1
ATOM 727 C CA . PRO B 1 9 ? -3.119 -24.141 0.667 1 92.5 9 PRO B CA 1
ATOM 728 C C . PRO B 1 9 ? -2.076 -23.031 0.782 1 92.5 9 PRO B C 1
ATOM 730 O O . PRO B 1 9 ? -1.359 -22.75 -0.183 1 92.5 9 PRO B O 1
ATOM 733 N N . GLY B 1 10 ? -2.07 -22.375 1.957 1 89.19 10 GLY B N 1
ATOM 734 C CA . GLY B 1 10 ? -1.062 -21.344 2.199 1 89.19 10 GLY B CA 1
ATOM 735 C C . GLY B 1 10 ? -1.511 -19.953 1.787 1 89.19 10 GLY B C 1
ATOM 736 O O . GLY B 1 10 ? -0.851 -18.969 2.107 1 89.19 10 GLY B O 1
ATOM 737 N N . ILE B 1 11 ? -2.545 -19.922 1.029 1 93.19 11 ILE B N 1
ATOM 738 C CA . ILE B 1 11 ? -3.068 -18.625 0.607 1 93.19 11 ILE B CA 1
ATOM 739 C C . ILE B 1 11 ? -4.141 -18.156 1.588 1 93.19 11 ILE B C 1
ATOM 741 O O . ILE B 1 11 ? -5.215 -18.766 1.675 1 93.19 11 ILE B O 1
ATOM 745 N N . GLY B 1 12 ? -3.775 -17.188 2.297 1 90.69 12 GLY B N 1
ATOM 746 C CA . GLY B 1 12 ? -4.73 -16.578 3.211 1 90.69 12 GLY B CA 1
ATOM 747 C C . GLY B 1 12 ? -5.285 -15.258 2.709 1 90.69 12 GLY B C 1
ATOM 748 O O . GLY B 1 12 ? -5.066 -14.883 1.554 1 90.69 12 GLY B O 1
ATOM 749 N N . ARG B 1 13 ? -5.914 -14.555 3.604 1 90 13 ARG B N 1
ATOM 750 C CA . ARG B 1 13 ? -6.625 -13.32 3.271 1 90 13 ARG B CA 1
ATOM 751 C C . ARG B 1 13 ? -5.66 -12.242 2.793 1 90 13 ARG B C 1
ATOM 753 O O . ARG B 1 13 ? -5.984 -11.469 1.891 1 90 13 ARG B O 1
ATOM 760 N N . THR B 1 14 ? -4.484 -12.242 3.361 1 84.69 14 THR B N 1
ATOM 761 C CA . THR B 1 14 ? -3.479 -11.258 2.98 1 84.69 14 THR B CA 1
ATOM 762 C C . THR B 1 14 ? -3.105 -11.406 1.509 1 84.69 14 THR B C 1
ATOM 764 O O . THR B 1 14 ? -3.076 -10.422 0.768 1 84.69 14 THR B O 1
ATOM 767 N N . PHE B 1 15 ? -2.92 -12.648 1.133 1 89.31 15 PHE B N 1
ATOM 768 C CA . PHE B 1 15 ? -2.551 -12.906 -0.254 1 89.31 15 PHE B CA 1
ATOM 769 C C . PHE B 1 15 ? -3.713 -12.602 -1.189 1 89.31 15 PHE B C 1
ATOM 771 O O . PHE B 1 15 ? -3.516 -12.055 -2.275 1 89.31 15 PHE B O 1
ATOM 778 N N . VAL B 1 16 ? -4.891 -12.898 -0.688 1 91.5 16 VAL B N 1
ATOM 779 C CA . VAL B 1 16 ? -6.078 -12.648 -1.497 1 91.5 16 VAL B CA 1
ATOM 780 C C . VAL B 1 16 ? -6.211 -11.156 -1.777 1 91.5 16 VAL B C 1
ATOM 782 O O . VAL B 1 16 ? -6.488 -10.75 -2.908 1 91.5 16 VAL B O 1
ATOM 785 N N . LYS B 1 17 ? -5.957 -10.367 -0.854 1 88.5 17 LYS B N 1
ATOM 786 C CA . LYS B 1 17 ? -6.008 -8.922 -1.024 1 88.5 17 LYS B CA 1
ATOM 787 C C . LYS B 1 17 ? -4.938 -8.445 -2.004 1 88.5 17 LYS B C 1
ATOM 789 O O . LYS B 1 17 ? -5.211 -7.625 -2.883 1 88.5 17 LYS B O 1
ATOM 794 N N . ASP B 1 18 ? -3.771 -9 -1.884 1 87.5 18 ASP B N 1
ATOM 795 C CA . ASP B 1 18 ? -2.67 -8.602 -2.754 1 87.5 18 ASP B CA 1
ATOM 796 C C . ASP B 1 18 ? -2.92 -9.039 -4.195 1 87.5 18 ASP B C 1
ATOM 798 O O . ASP B 1 18 ? -2.635 -8.297 -5.133 1 87.5 18 ASP B O 1
ATOM 802 N N . PHE B 1 19 ? -3.477 -10.219 -4.32 1 93.06 19 PHE B N 1
ATOM 803 C CA . PHE B 1 19 ? -3.809 -10.727 -5.645 1 93.06 19 PHE B CA 1
ATOM 804 C C . PHE B 1 19 ? -4.836 -9.828 -6.328 1 93.06 19 PHE B C 1
ATOM 806 O O . PHE B 1 19 ? -4.723 -9.547 -7.52 1 93.06 19 PHE B O 1
ATOM 813 N N . ALA B 1 20 ? -5.75 -9.328 -5.562 1 93.5 20 ALA B N 1
ATOM 814 C CA . ALA B 1 20 ? -6.805 -8.477 -6.105 1 93.5 20 ALA B CA 1
ATOM 815 C C . ALA B 1 20 ? -6.223 -7.188 -6.684 1 93.5 20 ALA B C 1
ATOM 817 O O . ALA B 1 20 ? -6.73 -6.66 -7.672 1 93.5 20 ALA B O 1
ATOM 818 N N . ARG B 1 21 ? -5.145 -6.75 -6.141 1 88.31 21 ARG B N 1
ATOM 819 C CA . ARG B 1 21 ? -4.527 -5.504 -6.586 1 88.31 21 ARG B CA 1
ATOM 820 C C . ARG B 1 21 ? -3.943 -5.652 -7.988 1 88.31 21 ARG B C 1
ATOM 822 O O . ARG B 1 21 ? -3.719 -4.66 -8.68 1 88.31 21 ARG B O 1
ATOM 829 N N . ILE B 1 22 ? -3.707 -6.879 -8.312 1 93.56 22 ILE B N 1
ATOM 830 C CA . ILE B 1 22 ? -3.148 -7.082 -9.641 1 93.56 22 ILE B CA 1
ATOM 831 C C . ILE B 1 22 ? -4.164 -7.809 -10.523 1 93.56 22 ILE B C 1
ATOM 833 O O . ILE B 1 22 ? -3.799 -8.422 -11.523 1 93.56 22 ILE B O 1
ATOM 837 N N . GLY B 1 23 ? -5.387 -7.832 -10.117 1 95.62 23 GLY B N 1
ATOM 838 C CA . GLY B 1 23 ? -6.473 -8.281 -10.969 1 95.62 23 GLY B CA 1
ATOM 839 C C . GLY B 1 23 ? -6.777 -9.758 -10.828 1 95.62 23 GLY B C 1
ATOM 840 O O . GLY B 1 23 ? -7.449 -10.344 -11.672 1 95.62 23 GLY B O 1
ATOM 841 N N . ILE B 1 24 ? -6.262 -10.414 -9.828 1 96.88 24 ILE B N 1
ATOM 842 C CA . ILE B 1 24 ? -6.539 -11.828 -9.578 1 96.88 24 ILE B CA 1
ATOM 843 C C . ILE B 1 24 ? -7.621 -11.961 -8.508 1 96.88 24 ILE B C 1
ATOM 845 O O . ILE B 1 24 ? -7.402 -11.594 -7.348 1 96.88 24 ILE B O 1
ATOM 849 N N . HIS B 1 25 ? -8.766 -12.586 -8.891 1 97 25 HIS B N 1
ATOM 850 C CA . HIS B 1 25 ? -9.883 -12.648 -7.957 1 97 25 HIS B CA 1
ATOM 851 C C . HIS B 1 25 ? -10.32 -14.094 -7.723 1 97 25 HIS B C 1
ATOM 853 O O . HIS B 1 25 ? -11.07 -14.375 -6.785 1 97 25 HIS B O 1
ATOM 859 N N . SER B 1 26 ? -9.812 -14.961 -8.648 1 97 26 SER B N 1
ATOM 860 C CA . SER B 1 26 ? -10.18 -16.375 -8.57 1 97 26 SER B CA 1
ATOM 861 C C . SER B 1 26 ? -9.031 -17.266 -9.031 1 97 26 SER B C 1
ATOM 863 O O . SER B 1 26 ? -8.07 -16.781 -9.625 1 97 26 SER B O 1
ATOM 865 N N . ILE B 1 27 ? -9.234 -18.562 -8.742 1 97.31 27 ILE B N 1
ATOM 866 C CA . ILE B 1 27 ? -8.242 -19.562 -9.164 1 97.31 27 ILE B CA 1
ATOM 867 C C . ILE B 1 27 ? -8.148 -19.562 -10.688 1 97.31 27 ILE B C 1
ATOM 869 O O . ILE B 1 27 ? -7.059 -19.719 -11.242 1 97.31 27 ILE B O 1
ATOM 873 N N . SER B 1 28 ? -9.211 -19.375 -11.352 1 97.44 28 SER B N 1
ATOM 874 C CA . SER B 1 28 ? -9.234 -19.375 -12.812 1 97.44 28 SER B CA 1
ATOM 875 C C . SER B 1 28 ? -8.336 -18.266 -13.375 1 97.44 28 SER B C 1
ATOM 877 O O . SER B 1 28 ? -7.766 -18.422 -14.453 1 97.44 28 SER B O 1
ATOM 879 N N . ASP B 1 29 ? -8.195 -17.172 -12.664 1 97.62 29 ASP B N 1
ATOM 880 C CA . ASP B 1 29 ? -7.371 -16.047 -13.102 1 97.62 29 ASP B CA 1
ATOM 881 C C . ASP B 1 29 ? -5.887 -16.422 -13.062 1 97.62 29 ASP B C 1
ATOM 883 O O . ASP B 1 29 ? -5.062 -15.758 -13.695 1 97.62 29 ASP B O 1
ATOM 887 N N . LEU B 1 30 ? -5.516 -17.422 -12.344 1 97.81 30 LEU B N 1
ATOM 888 C CA . LEU B 1 30 ? -4.125 -17.828 -12.148 1 97.81 30 LEU B CA 1
ATOM 889 C C . LEU B 1 30 ? -3.701 -18.844 -13.203 1 97.81 30 LEU B C 1
ATOM 891 O O . LEU B 1 30 ? -2.508 -19.062 -13.414 1 97.81 30 LEU B O 1
ATOM 895 N N . VAL B 1 31 ? -4.684 -19.547 -13.805 1 97.69 31 VAL B N 1
ATOM 896 C CA . VAL B 1 31 ? -4.387 -20.625 -14.734 1 97.69 31 VAL B CA 1
ATOM 897 C C . VAL B 1 31 ? -3.562 -20.094 -15.906 1 97.69 31 VAL B C 1
ATOM 899 O O . VAL B 1 31 ? -3.938 -19.094 -16.531 1 97.69 31 VAL B O 1
ATOM 902 N N . GLY B 1 32 ? -2.475 -20.656 -16.172 1 97.19 32 GLY B N 1
ATOM 903 C CA . GLY B 1 32 ? -1.648 -20.312 -17.312 1 97.19 32 GLY B CA 1
ATOM 904 C C . GLY B 1 32 ? -0.834 -19.047 -17.125 1 97.19 32 GLY B C 1
ATOM 905 O O . GLY B 1 32 ? -0.105 -18.641 -18.016 1 97.19 32 GLY B O 1
ATOM 906 N N . GLN B 1 33 ? -0.929 -18.453 -16 1 97.38 33 GLN B N 1
ATOM 907 C CA . GLN B 1 33 ? -0.185 -17.219 -15.75 1 97.38 33 GLN B CA 1
ATOM 908 C C . GLN B 1 33 ? 1.286 -17.516 -15.477 1 97.38 33 GLN B C 1
ATOM 910 O O . GLN B 1 33 ? 1.638 -18.625 -15.078 1 97.38 33 GLN B O 1
ATOM 915 N N . ASP B 1 34 ? 2.084 -16.484 -15.758 1 97.31 34 ASP B N 1
ATOM 916 C CA . ASP B 1 34 ? 3.5 -16.516 -15.414 1 97.31 34 ASP B CA 1
ATOM 917 C C . ASP B 1 34 ? 3.744 -15.93 -14.023 1 97.31 34 ASP B C 1
ATOM 919 O O . ASP B 1 34 ? 3.549 -14.734 -13.805 1 97.31 34 ASP B O 1
ATOM 923 N N . PRO B 1 35 ? 4.242 -16.781 -13.141 1 95.44 35 PRO B N 1
ATOM 924 C CA . PRO B 1 35 ? 4.441 -16.312 -11.773 1 95.44 35 PRO B CA 1
ATOM 925 C C . PRO B 1 35 ? 5.363 -15.094 -11.703 1 95.44 35 PRO B C 1
ATOM 927 O O . PRO B 1 35 ? 5.145 -14.188 -10.891 1 95.44 35 PRO B O 1
ATOM 930 N N . SER B 1 36 ? 6.418 -15.094 -12.562 1 93.31 36 SER B N 1
ATOM 931 C CA . SER B 1 36 ? 7.348 -13.969 -12.578 1 93.31 36 SER B CA 1
ATOM 932 C C . SER B 1 36 ? 6.652 -12.688 -13.008 1 93.31 36 SER B C 1
ATOM 934 O O . SER B 1 36 ? 6.902 -11.617 -12.453 1 93.31 36 SER B O 1
ATOM 936 N N . ALA B 1 37 ? 5.816 -12.805 -13.914 1 95.19 37 ALA B N 1
ATOM 937 C CA . ALA B 1 37 ? 5.066 -11.648 -14.391 1 95.19 37 ALA B CA 1
ATOM 938 C C . ALA B 1 37 ? 4.113 -11.133 -13.312 1 95.19 37 ALA B C 1
ATOM 940 O O . ALA B 1 37 ? 3.969 -9.922 -13.133 1 95.19 37 ALA B O 1
ATOM 941 N N . LEU B 1 38 ? 3.441 -12.047 -12.688 1 94.56 38 LEU B N 1
ATOM 942 C CA . LEU B 1 38 ? 2.535 -11.672 -11.602 1 94.56 38 LEU B CA 1
ATOM 943 C C . LEU B 1 38 ? 3.285 -10.945 -10.492 1 94.56 38 LEU B C 1
ATOM 945 O O . LEU B 1 38 ? 2.826 -9.914 -10 1 94.56 38 LEU B O 1
ATOM 949 N N . TYR B 1 39 ? 4.434 -11.508 -10.094 1 91.88 39 TYR B N 1
ATOM 950 C CA . TYR B 1 39 ? 5.266 -10.906 -9.055 1 91.88 39 TYR B CA 1
ATOM 951 C C . TYR B 1 39 ? 5.699 -9.5 -9.453 1 91.88 39 TYR B C 1
ATOM 953 O O . TYR B 1 39 ? 5.633 -8.57 -8.648 1 91.88 39 TYR B O 1
ATOM 961 N N . GLN B 1 40 ? 6.102 -9.344 -10.688 1 89.75 40 GLN B N 1
ATOM 962 C CA . GLN B 1 40 ? 6.531 -8.031 -11.172 1 89.75 40 GLN B CA 1
ATOM 963 C C . GLN B 1 40 ? 5.383 -7.031 -11.141 1 89.75 40 GLN B C 1
ATOM 965 O O . GLN B 1 40 ? 5.574 -5.871 -10.758 1 89.75 40 GLN B O 1
ATOM 970 N N . SER B 1 41 ? 4.23 -7.484 -11.578 1 90.81 41 SER B N 1
ATOM 971 C CA . SER B 1 41 ? 3.057 -6.617 -11.547 1 90.81 41 SER B CA 1
ATOM 972 C C . SER B 1 41 ? 2.771 -6.125 -10.133 1 90.81 41 SER B C 1
ATOM 974 O O . SER B 1 41 ? 2.475 -4.949 -9.922 1 90.81 41 SER B O 1
ATOM 976 N N . LEU B 1 42 ? 2.879 -7.031 -9.172 1 89.25 42 LEU B N 1
ATOM 977 C CA . LEU B 1 42 ? 2.629 -6.664 -7.781 1 89.25 42 LEU B CA 1
ATOM 978 C C . LEU B 1 42 ? 3.666 -5.66 -7.289 1 89.25 42 LEU B C 1
ATOM 980 O O . LEU B 1 42 ? 3.322 -4.695 -6.602 1 89.25 42 LEU B O 1
ATOM 984 N N . CYS B 1 43 ? 4.922 -5.887 -7.68 1 83.88 43 CYS B N 1
ATOM 985 C CA . CYS B 1 43 ? 5.984 -4.961 -7.309 1 83.88 43 CYS B CA 1
ATOM 986 C C . CYS B 1 43 ? 5.719 -3.57 -7.871 1 83.88 43 CYS B C 1
ATOM 988 O O . CYS B 1 43 ? 5.949 -2.568 -7.195 1 83.88 43 CYS B O 1
ATOM 990 N N . GLU B 1 44 ? 5.297 -3.518 -9.008 1 84 44 GLU B N 1
ATOM 991 C CA . GLU B 1 44 ? 5.02 -2.24 -9.664 1 84 44 GLU B CA 1
ATOM 992 C C . GLU B 1 44 ? 3.889 -1.497 -8.961 1 84 44 GLU B C 1
ATOM 994 O O . GLU B 1 44 ? 3.965 -0.283 -8.758 1 84 44 GLU B O 1
ATOM 999 N N . VAL B 1 45 ? 2.879 -2.24 -8.688 1 82.06 45 VAL B N 1
ATOM 1000 C CA . VAL B 1 45 ? 1.747 -1.632 -7.996 1 82.06 45 VAL B CA 1
ATOM 1001 C C . VAL B 1 45 ? 2.197 -1.092 -6.641 1 82.06 45 VAL B C 1
ATOM 1003 O O . VAL B 1 45 ? 1.832 0.021 -6.254 1 82.06 45 VAL B O 1
ATOM 1006 N N . ASN B 1 46 ? 3.027 -1.892 -5.945 1 79.06 46 ASN B N 1
ATOM 1007 C CA . ASN B 1 46 ? 3.559 -1.457 -4.66 1 79.06 46 ASN B CA 1
ATOM 1008 C C . ASN B 1 46 ? 4.395 -0.188 -4.797 1 79.06 46 ASN B C 1
ATOM 1010 O O . ASN B 1 46 ? 4.281 0.729 -3.982 1 79.06 46 ASN B O 1
ATOM 1014 N N . ALA B 1 47 ? 5.254 -0.227 -5.781 1 74.38 47 ALA B N 1
ATOM 1015 C CA . ALA B 1 47 ? 6.129 0.917 -6.02 1 74.38 47 ALA B CA 1
ATOM 1016 C C . ALA B 1 47 ? 5.32 2.172 -6.34 1 74.38 47 ALA B C 1
ATOM 1018 O O . ALA B 1 47 ? 5.648 3.264 -5.871 1 74.38 47 ALA B O 1
ATOM 1019 N N . ALA B 1 48 ? 4.352 2.025 -7.098 1 72.81 48 ALA B N 1
ATOM 1020 C CA . ALA B 1 48 ? 3.496 3.15 -7.473 1 72.81 48 ALA B CA 1
ATOM 1021 C C . ALA B 1 48 ? 2.799 3.74 -6.25 1 72.81 48 ALA B C 1
ATOM 1023 O O . ALA B 1 48 ? 2.701 4.961 -6.113 1 72.81 48 ALA B O 1
ATOM 1024 N N . GLU B 1 49 ? 2.404 2.92 -5.43 1 69.56 49 GLU B N 1
ATOM 1025 C CA . GLU B 1 49 ? 1.733 3.377 -4.219 1 69.56 49 GLU B CA 1
ATOM 1026 C C . GLU B 1 49 ? 2.709 4.078 -3.277 1 69.56 49 GLU B C 1
ATOM 1028 O O . GLU B 1 49 ? 2.359 5.074 -2.641 1 69.56 49 GLU B O 1
ATOM 1033 N N . ALA B 1 50 ? 3.914 3.434 -3.236 1 66.75 50 ALA B N 1
ATOM 1034 C CA . ALA B 1 50 ? 4.953 4.031 -2.404 1 66.75 50 ALA B CA 1
ATOM 1035 C C . ALA B 1 50 ? 5.371 5.398 -2.945 1 66.75 50 ALA B C 1
ATOM 1037 O O . ALA B 1 50 ? 5.609 6.332 -2.174 1 66.75 50 ALA B O 1
ATOM 1038 N N . HIS B 1 51 ? 5.633 5.465 -4.211 1 61.69 51 HIS B N 1
ATOM 1039 C CA . HIS B 1 51 ? 6.012 6.723 -4.844 1 61.69 51 HIS B CA 1
ATOM 1040 C C . HIS B 1 51 ? 4.977 7.805 -4.578 1 61.69 51 HIS B C 1
ATOM 1042 O O . HIS B 1 51 ? 5.324 8.984 -4.43 1 61.69 51 HIS B O 1
ATOM 1048 N N . ALA B 1 52 ? 3.844 7.387 -4.711 1 56.06 52 ALA B N 1
ATOM 1049 C CA . ALA B 1 52 ? 2.838 8.406 -4.426 1 56.06 52 ALA B CA 1
ATOM 1050 C C . ALA B 1 52 ? 3.049 9.016 -3.043 1 56.06 52 ALA B C 1
ATOM 1052 O O . ALA B 1 52 ? 2.688 10.172 -2.803 1 56.06 52 ALA B O 1
ATOM 1053 N N . THR B 1 53 ? 3.695 8.102 -2.176 1 59.81 53 THR B N 1
ATOM 1054 C CA . THR B 1 53 ? 4.074 8.648 -0.877 1 59.81 53 THR B CA 1
ATOM 1055 C C . THR B 1 53 ? 5.387 9.422 -0.977 1 59.81 53 THR B C 1
ATOM 1057 O O . THR B 1 53 ? 5.973 9.789 0.042 1 59.81 53 THR B O 1
ATOM 1060 N N . SER B 1 54 ? 5.68 9.922 -2.062 1 66.62 54 SER B N 1
ATOM 1061 C CA . SER B 1 54 ? 6.828 10.734 -2.443 1 66.62 54 SER B CA 1
ATOM 1062 C C . SER B 1 54 ? 7.098 11.82 -1.41 1 66.62 54 SER B C 1
ATOM 1064 O O . SER B 1 54 ? 6.273 12.07 -0.528 1 66.62 54 SER B O 1
ATOM 1066 N N . LYS B 1 5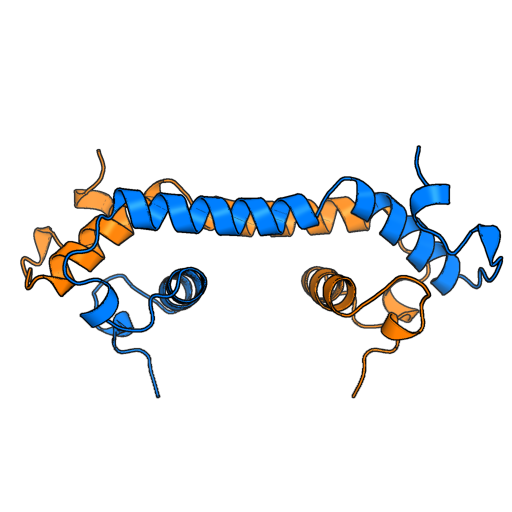5 ? 8.391 12.484 -1.454 1 69.12 55 LYS B N 1
ATOM 1067 C CA . LYS B 1 55 ? 8.875 13.609 -0.649 1 69.12 55 LYS B CA 1
ATOM 1068 C C . LYS B 1 55 ? 7.816 14.703 -0.551 1 69.12 55 LYS B C 1
ATOM 1070 O O . LYS B 1 55 ? 7.75 15.422 0.45 1 69.12 55 LYS B O 1
ATOM 1075 N N . ASN B 1 56 ? 6.84 14.523 -1.412 1 82.88 56 ASN B N 1
ATOM 1076 C CA . ASN B 1 56 ? 5.867 15.617 -1.38 1 82.88 56 ASN B CA 1
ATOM 1077 C C . ASN B 1 56 ? 4.91 15.477 -0.202 1 82.88 56 ASN B C 1
ATOM 1079 O O . ASN B 1 56 ? 4.266 16.453 0.195 1 82.88 56 ASN B O 1
ATOM 1083 N N . TYR B 1 57 ? 5.012 14.312 0.422 1 89.25 57 TYR B N 1
ATOM 1084 C CA . TYR B 1 57 ? 4.094 14.086 1.533 1 89.25 57 TYR B CA 1
ATOM 1085 C C . TYR B 1 57 ? 4.531 14.859 2.77 1 89.25 57 TYR B C 1
ATOM 1087 O O . TYR B 1 57 ? 3.697 15.305 3.559 1 89.25 57 TYR B O 1
ATOM 1095 N N . LEU B 1 58 ? 5.836 14.969 2.832 1 90.44 58 LEU B N 1
ATOM 1096 C CA . LEU B 1 58 ? 6.312 15.797 3.938 1 90.44 58 LEU B CA 1
ATOM 1097 C C . LEU B 1 58 ? 5.746 17.203 3.846 1 90.44 58 LEU B C 1
ATOM 1099 O O . LEU B 1 58 ? 5.242 17.75 4.836 1 90.44 58 LEU B O 1
ATOM 1103 N N . TYR B 1 59 ? 5.707 17.75 2.713 1 93.25 59 TYR B N 1
ATOM 1104 C CA . TYR B 1 59 ? 5.23 19.109 2.504 1 93.25 59 TYR B CA 1
ATOM 1105 C C . TYR B 1 59 ? 3.719 19.188 2.684 1 93.25 59 TYR B C 1
ATOM 1107 O O . TYR B 1 59 ? 3.201 20.188 3.199 1 93.25 59 TYR B O 1
ATOM 1115 N N . VAL B 1 60 ? 3.082 18.156 2.332 1 93.44 60 VAL B N 1
ATOM 1116 C CA . VAL B 1 60 ? 1.641 18.078 2.539 1 93.44 60 VAL B CA 1
ATOM 1117 C C . VAL B 1 60 ? 1.335 18.031 4.035 1 93.44 60 VAL B C 1
ATOM 1119 O O . VAL B 1 60 ? 0.428 18.719 4.508 1 93.44 60 VAL B O 1
ATOM 1122 N N . PHE B 1 61 ? 2.168 17.297 4.727 1 94.94 61 PHE B N 1
ATOM 1123 C CA . PHE B 1 61 ? 1.995 17.25 6.172 1 94.94 61 PHE B CA 1
ATOM 1124 C C . PHE B 1 61 ? 2.242 18.609 6.797 1 94.94 61 PHE B C 1
ATOM 1126 O O . PHE B 1 61 ? 1.511 19.031 7.699 1 94.94 61 PHE B O 1
ATOM 1133 N N . ARG B 1 62 ? 3.219 19.266 6.309 1 95.94 62 ARG B N 1
ATOM 1134 C CA . ARG B 1 62 ? 3.512 20.594 6.832 1 95.94 62 ARG B CA 1
ATOM 1135 C C . ARG B 1 62 ? 2.34 21.531 6.602 1 95.94 62 ARG B C 1
ATOM 1137 O O . ARG B 1 62 ? 1.93 22.266 7.516 1 95.94 62 ARG B O 1
ATOM 1144 N N . MET B 1 63 ? 1.804 21.5 5.441 1 96.56 63 MET B N 1
ATOM 1145 C CA . MET B 1 63 ? 0.648 22.328 5.105 1 96.56 63 MET B CA 1
ATOM 1146 C C . MET B 1 63 ? -0.55 21.969 5.977 1 96.56 63 MET B C 1
ATOM 1148 O O . MET B 1 63 ? -1.211 22.844 6.531 1 96.56 63 MET B O 1
ATOM 1152 N N . ALA B 1 64 ? -0.858 20.719 6.09 1 97 64 ALA B N 1
ATOM 1153 C CA . ALA B 1 64 ? -2.027 20.25 6.82 1 97 64 ALA B CA 1
ATOM 1154 C C . ALA B 1 64 ? -1.938 20.609 8.305 1 97 64 ALA B C 1
ATOM 1156 O O . ALA B 1 64 ? -2.926 21.031 8.906 1 97 64 ALA B O 1
ATOM 1157 N N . VAL B 1 65 ? -0.739 20.406 8.82 1 97.56 65 VAL B N 1
ATOM 1158 C CA . VAL B 1 65 ? -0.543 20.75 10.227 1 97.56 65 VAL B CA 1
ATOM 1159 C C . VAL B 1 65 ? -0.669 22.25 10.414 1 97.56 65 VAL B C 1
ATOM 1161 O O . VAL B 1 65 ? -1.249 22.719 11.406 1 97.56 65 VAL B O 1
ATOM 1164 N N . TYR B 1 66 ? -0.088 23 9.516 1 97.69 66 TYR B N 1
ATOM 1165 C CA . TYR B 1 66 ? -0.262 24.438 9.547 1 97.69 66 TYR B CA 1
ATOM 1166 C C . TYR B 1 66 ? -1.74 24.812 9.586 1 97.69 66 TYR B C 1
ATOM 1168 O O . TYR B 1 66 ? -2.166 25.609 10.43 1 97.69 66 TYR B O 1
ATOM 1176 N N . TYR B 1 67 ? -2.504 24.234 8.719 1 97.38 67 TYR B N 1
ATOM 1177 C CA . TYR B 1 67 ? -3.941 24.469 8.664 1 97.38 67 TYR B CA 1
ATOM 1178 C C . TYR B 1 67 ? -4.617 24.047 9.961 1 97.38 67 TYR B C 1
ATOM 1180 O O . TYR B 1 67 ? -5.457 24.781 10.5 1 97.38 67 TYR B O 1
ATOM 1188 N N . ALA B 1 68 ? -4.289 22.938 10.422 1 97.19 68 ALA B N 1
ATOM 1189 C CA . ALA B 1 68 ? -4.898 22.391 11.633 1 97.19 68 ALA B CA 1
ATOM 1190 C C . ALA B 1 68 ? -4.633 23.281 12.836 1 97.19 68 ALA B C 1
ATOM 1192 O O . ALA B 1 68 ? -5.473 23.391 13.734 1 97.19 68 ALA B O 1
ATOM 1193 N N . ASN B 1 69 ? -3.459 23.859 12.828 1 97.75 69 ASN B N 1
ATOM 1194 C CA . ASN B 1 69 ? -3.074 24.719 13.945 1 97.75 69 ASN B CA 1
ATOM 1195 C C . ASN B 1 69 ? -3.637 26.125 13.789 1 97.75 69 ASN B C 1
ATOM 1197 O O . ASN B 1 69 ? -3.293 27.031 14.555 1 97.75 69 ASN B O 1
ATOM 1201 N N . GLY B 1 70 ? -4.418 26.344 12.773 1 96.81 70 GLY B N 1
ATOM 1202 C CA . GLY B 1 70 ? -5.141 27.594 12.656 1 96.81 70 GLY B CA 1
ATOM 1203 C C . GLY B 1 70 ? -4.652 28.469 11.5 1 96.81 70 GLY B C 1
ATOM 1204 O O . GLY B 1 70 ? -5.176 29.547 11.273 1 96.81 70 GLY B O 1
ATOM 1205 N N . GLY B 1 71 ? -3.621 27.938 10.859 1 96.31 71 GLY B N 1
ATOM 1206 C CA . GLY B 1 71 ? -3.135 28.703 9.719 1 96.31 71 GLY B CA 1
ATOM 1207 C C . GLY B 1 71 ? -4.141 28.781 8.586 1 96.31 71 GLY B C 1
ATOM 1208 O O . GLY B 1 71 ? -4.836 27.812 8.289 1 96.31 71 GLY B O 1
ATOM 1209 N N . ARG B 1 72 ? -4.258 30.062 8.016 1 95.62 72 ARG B N 1
ATOM 1210 C CA . ARG B 1 72 ? -5.227 30.25 6.938 1 95.62 72 ARG B CA 1
ATOM 1211 C C . ARG B 1 72 ? -4.648 31.109 5.82 1 95.62 72 ARG B C 1
ATOM 1213 O O . ARG B 1 72 ? -5.387 31.609 4.969 1 95.62 72 ARG B O 1
ATOM 1220 N N . ASP B 1 73 ? -3.381 31.375 5.871 1 95.94 73 ASP B N 1
ATOM 1221 C CA . ASP B 1 73 ? -2.738 32.125 4.793 1 95.94 73 ASP B CA 1
ATOM 1222 C C . ASP B 1 73 ? -2.82 31.359 3.473 1 95.94 73 ASP B C 1
ATOM 1224 O O . ASP B 1 73 ? -2.211 30.297 3.324 1 95.94 73 ASP B O 1
ATOM 1228 N N . SER B 1 74 ? -3.592 31.906 2.594 1 93 74 SER B N 1
ATOM 1229 C CA . SER B 1 74 ? -3.857 31.25 1.316 1 93 74 SER B CA 1
ATOM 1230 C C . SER B 1 74 ? -2.562 30.938 0.575 1 93 74 SER B C 1
ATOM 1232 O O . SER B 1 74 ? -2.49 29.969 -0.179 1 93 74 SER B O 1
ATOM 1234 N N . THR B 1 75 ? -1.494 31.734 0.792 1 93.44 75 THR B N 1
ATOM 1235 C CA . THR B 1 75 ? -0.22 31.531 0.113 1 93.44 75 THR B CA 1
ATOM 1236 C C . THR B 1 75 ? 0.507 30.312 0.684 1 93.44 75 THR B C 1
ATOM 1238 O O . THR B 1 75 ? 1.358 29.719 0.017 1 93.44 75 THR B O 1
ATOM 1241 N N . LYS B 1 76 ? 0.147 29.891 1.886 1 94.06 76 LYS B N 1
ATOM 1242 C CA . LYS B 1 76 ? 0.815 28.781 2.555 1 94.06 76 LYS B CA 1
ATOM 1243 C C . LYS B 1 76 ? -0.022 27.516 2.469 1 94.06 76 LYS B C 1
ATOM 1245 O O . LYS B 1 76 ? 0.408 26.453 2.922 1 94.06 76 LYS B O 1
ATOM 1250 N N . LEU B 1 77 ? -1.164 27.656 1.881 1 94.12 77 LEU B N 1
ATOM 1251 C CA . LEU B 1 77 ? -2.029 26.484 1.739 1 94.12 77 LEU B CA 1
ATOM 1252 C C . LEU B 1 77 ? -1.826 25.828 0.383 1 94.12 77 LEU B C 1
ATOM 1254 O O . LEU B 1 77 ? -2.797 25.5 -0.305 1 94.12 77 LEU B O 1
ATOM 1258 N N . LYS B 1 78 ? -0.592 25.781 0.041 1 92.62 78 LYS B N 1
ATOM 1259 C CA . LYS B 1 78 ? -0.02 25.062 -1.094 1 92.62 78 LYS B CA 1
ATOM 1260 C C . LYS B 1 78 ? 1.205 24.25 -0.671 1 92.62 78 LYS B C 1
ATOM 1262 O O . LYS B 1 78 ? 2.172 24.812 -0.147 1 92.62 78 LYS B O 1
ATOM 1267 N N . TRP B 1 79 ? 1.106 22.953 -0.96 1 88.44 79 TRP B N 1
ATOM 1268 C CA . TRP B 1 79 ? 2.156 22.094 -0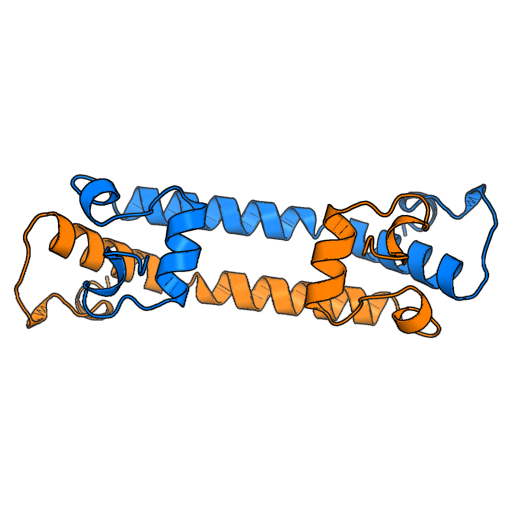.419 1 88.44 79 TRP B CA 1
ATOM 1269 C C . TRP B 1 79 ? 3.525 22.516 -0.954 1 88.44 79 TRP B C 1
ATOM 1271 O O . TRP B 1 79 ? 4.539 22.359 -0.267 1 88.44 79 TRP B O 1
ATOM 1281 N N . HIS B 1 80 ? 3.58 22.984 -2.162 1 89.25 80 HIS B N 1
ATOM 1282 C CA . HIS B 1 80 ? 4.871 23.25 -2.787 1 89.25 80 HIS B CA 1
ATOM 1283 C C . HIS B 1 80 ? 5.59 24.406 -2.094 1 89.25 80 HIS B C 1
ATOM 1285 O O . HIS B 1 80 ? 6.809 24.547 -2.229 1 89.25 80 HIS B O 1
ATOM 1291 N N . VAL B 1 81 ? 4.859 25.281 -1.391 1 92.31 81 VAL B N 1
ATOM 1292 C CA . VAL B 1 81 ? 5.457 26.391 -0.658 1 92.31 81 VAL B CA 1
ATOM 1293 C C . VAL B 1 81 ? 6.285 25.844 0.508 1 92.31 81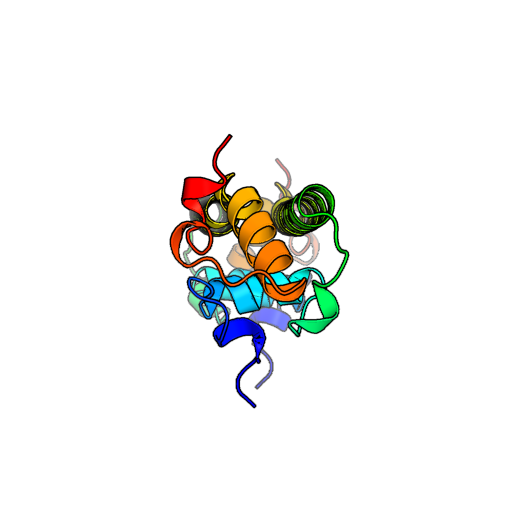 VAL B C 1
ATOM 1295 O O . VAL B 1 81 ? 7.18 26.531 1.011 1 92.31 81 VAL B O 1
ATOM 1298 N N . TRP B 1 82 ? 6.031 24.688 0.88 1 92.06 82 TRP B N 1
ATOM 1299 C CA . TRP B 1 82 ? 6.68 24.094 2.047 1 92.06 82 TRP B CA 1
ATOM 1300 C C . TRP B 1 82 ? 7.926 23.312 1.64 1 92.06 82 TRP B C 1
ATOM 1302 O O . TRP B 1 82 ? 8.617 22.75 2.49 1 92.06 82 TRP B O 1
ATOM 1312 N N . LYS B 1 83 ? 8.117 23.312 0.305 1 86.88 83 LYS B N 1
ATOM 1313 C CA . LYS B 1 83 ? 9.305 22.609 -0.196 1 86.88 83 LYS B CA 1
ATOM 1314 C C . LYS B 1 83 ? 10.578 23.188 0.408 1 86.88 83 LYS B C 1
ATOM 1316 O O . LYS B 1 83 ? 10.703 24.406 0.557 1 86.88 83 LYS B O 1
ATOM 1321 N N . ASP B 1 84 ? 11.391 22.125 0.801 1 76 84 ASP B N 1
ATOM 1322 C CA . ASP B 1 84 ? 12.688 22.609 1.266 1 76 84 ASP B CA 1
ATOM 1323 C C . ASP B 1 84 ? 13.523 23.141 0.103 1 76 84 ASP B C 1
ATOM 1325 O O . ASP B 1 84 ? 13.367 22.703 -1.036 1 76 84 ASP B O 1
#